Protein AF-A0A941GEG9-F1 (afdb_monomer_lite)

Sequence (63 aa):
MLDSTNKKAKKNMLIQKIICSTGSSYDKLKNLSVSELNKTLKEIQLSSHPHSGCGSLKWKNCR

Structure (mmCIF, N/CA/C/O backbone):
data_AF-A0A941GEG9-F1
#
_entry.id   AF-A0A941GEG9-F1
#
loop_
_atom_site.group_PDB
_atom_site.id
_atom_site.type_symbol
_atom_site.label_atom_id
_atom_site.label_alt_id
_atom_site.label_comp_id
_atom_site.label_asym_id
_atom_site.label_entity_id
_atom_site.label_seq_id
_atom_site.pdbx_PDB_ins_code
_atom_site.Cartn_x
_atom_site.Cartn_y
_atom_site.Cartn_z
_atom_site.occupancy
_atom_site.B_iso_or_equiv
_atom_site.auth_seq_id
_atom_site.auth_comp_id
_atom_site.auth_asym_id
_atom_site.auth_atom_id
_atom_site.pdbx_PDB_model_num
ATOM 1 N N . MET A 1 1 ? -14.571 12.899 19.048 1.00 46.72 1 MET A N 1
ATOM 2 C CA . MET A 1 1 ? -13.749 11.693 19.300 1.00 46.72 1 MET A CA 1
ATOM 3 C C . MET A 1 1 ? -13.951 10.698 18.151 1.00 46.72 1 MET A C 1
ATOM 5 O O . MET A 1 1 ? -14.893 9.926 18.203 1.00 46.72 1 MET A O 1
ATOM 9 N N . LEU A 1 2 ? -13.142 10.754 17.082 1.00 52.19 2 LEU A N 1
ATOM 10 C CA . LEU A 1 2 ? -13.275 9.884 15.885 1.00 52.19 2 LEU A CA 1
ATOM 11 C C . LEU A 1 2 ? -11.916 9.348 15.366 1.00 52.19 2 LEU A C 1
ATOM 13 O O . LEU A 1 2 ? -11.799 8.878 14.232 1.00 52.19 2 LEU A O 1
ATOM 17 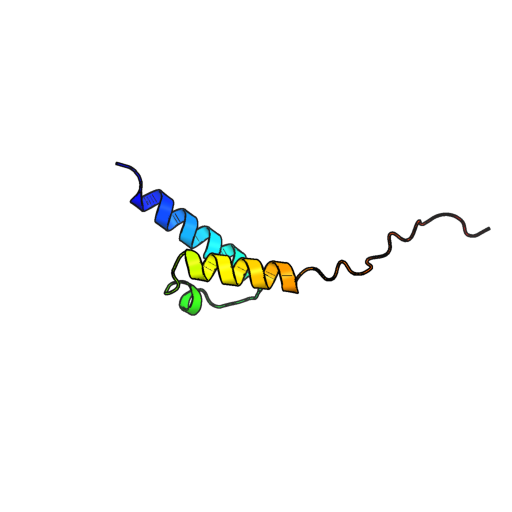N N . ASP A 1 3 ? -10.867 9.408 16.187 1.00 61.03 3 ASP A N 1
ATOM 18 C CA . ASP A 1 3 ? -9.483 9.241 15.720 1.00 61.03 3 ASP A CA 1
ATOM 19 C C . ASP A 1 3 ? -9.041 7.788 15.482 1.00 61.03 3 ASP A C 1
ATOM 21 O O . ASP A 1 3 ? -8.278 7.510 14.553 1.00 61.03 3 ASP A O 1
ATOM 25 N N . SER A 1 4 ? -9.529 6.827 16.271 1.00 61.41 4 SER A N 1
ATOM 26 C CA . SER A 1 4 ? -8.996 5.455 16.230 1.00 61.41 4 SER A CA 1
ATOM 27 C C . SER A 1 4 ? -9.365 4.684 14.956 1.00 61.41 4 SER A C 1
ATOM 29 O O . SER A 1 4 ? -8.529 3.960 14.407 1.00 61.41 4 SER A O 1
ATOM 31 N N . THR A 1 5 ? -10.579 4.865 14.431 1.00 69.44 5 THR A N 1
ATOM 32 C CA . THR A 1 5 ? -11.055 4.163 13.224 1.00 69.44 5 THR A CA 1
ATOM 33 C C . THR A 1 5 ? -10.322 4.647 11.972 1.00 69.44 5 THR A C 1
ATOM 35 O O . THR A 1 5 ? -9.855 3.841 11.164 1.00 69.44 5 THR A O 1
ATOM 38 N N . ASN A 1 6 ? -10.117 5.964 11.865 1.00 74.06 6 ASN A N 1
ATOM 39 C CA . ASN A 1 6 ? -9.359 6.589 10.780 1.00 74.06 6 ASN A CA 1
ATOM 40 C C . ASN A 1 6 ? -7.894 6.138 10.765 1.00 74.06 6 ASN A C 1
ATOM 42 O O . ASN A 1 6 ? -7.326 5.868 9.703 1.00 74.06 6 ASN A O 1
ATOM 46 N N . LYS A 1 7 ? -7.276 6.003 11.943 1.00 77.12 7 LYS A N 1
ATOM 47 C CA . LYS A 1 7 ? -5.883 5.559 12.069 1.00 77.12 7 LYS A CA 1
ATOM 48 C C . LYS A 1 7 ? -5.699 4.103 11.622 1.00 77.12 7 LYS A C 1
ATOM 50 O O . LYS A 1 7 ? -4.731 3.798 10.922 1.00 77.12 7 LYS A O 1
ATOM 55 N N . LYS A 1 8 ? -6.649 3.220 11.956 1.00 83.94 8 LYS A N 1
ATOM 56 C CA . LYS A 1 8 ? -6.646 1.813 11.514 1.00 83.94 8 LYS A CA 1
ATOM 57 C C . LYS A 1 8 ? -6.862 1.688 10.003 1.00 83.94 8 LYS A C 1
ATOM 59 O O . LYS A 1 8 ? -6.131 0.942 9.354 1.00 83.94 8 LYS A O 1
ATOM 64 N N . ALA A 1 9 ? -7.791 2.461 9.437 1.00 87.00 9 ALA A N 1
ATOM 65 C CA . ALA A 1 9 ? -8.039 2.496 7.994 1.00 87.00 9 ALA A CA 1
ATOM 66 C C . ALA A 1 9 ? -6.805 2.972 7.206 1.00 87.00 9 ALA A C 1
ATOM 68 O O . ALA A 1 9 ? -6.391 2.308 6.255 1.00 87.00 9 ALA A O 1
ATOM 69 N N . LYS A 1 10 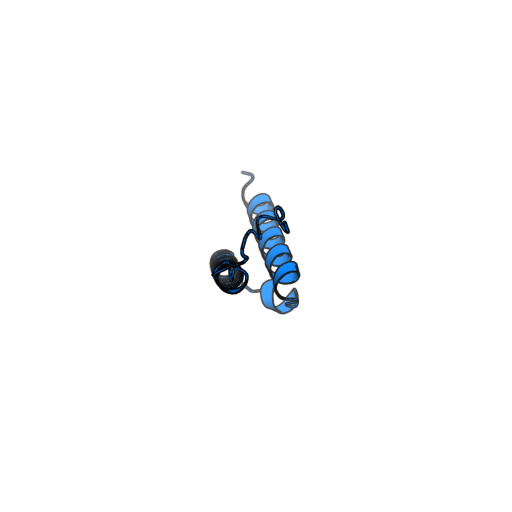? -6.149 4.054 7.655 1.00 86.62 10 LYS A N 1
ATOM 70 C CA . LYS A 1 10 ? -4.896 4.551 7.055 1.00 86.62 10 LYS A CA 1
ATOM 71 C C . LYS A 1 10 ? -3.786 3.502 7.083 1.00 86.62 10 LYS A C 1
ATOM 73 O O . LYS A 1 10 ? -3.127 3.284 6.070 1.00 86.62 10 LYS A O 1
ATOM 78 N N . LYS A 1 11 ? -3.597 2.825 8.221 1.00 89.75 11 LYS A N 1
ATOM 79 C CA . LYS A 1 11 ? -2.612 1.740 8.337 1.00 89.75 11 LYS A CA 1
ATOM 80 C C . LYS A 1 11 ? -2.913 0.610 7.350 1.00 89.75 11 LYS A C 1
ATOM 82 O O . LYS A 1 11 ? -2.010 0.167 6.650 1.00 89.75 11 LYS A O 1
ATOM 87 N N . ASN A 1 12 ? -4.172 0.186 7.251 1.00 91.19 12 ASN A N 1
ATOM 88 C CA . ASN A 1 12 ? -4.558 -0.897 6.350 1.00 91.19 12 ASN A CA 1
ATOM 89 C C . ASN A 1 12 ? -4.353 -0.526 4.871 1.00 91.19 12 ASN A C 1
ATOM 91 O O . ASN A 1 12 ? -3.839 -1.327 4.096 1.00 91.19 12 ASN A O 1
ATOM 95 N N . MET A 1 13 ? -4.673 0.715 4.496 1.00 91.31 13 MET A N 1
ATOM 96 C CA . MET A 1 13 ? -4.433 1.239 3.149 1.00 91.31 13 MET A CA 1
ATOM 97 C C . MET A 1 13 ? -2.938 1.253 2.790 1.00 91.31 13 MET A C 1
ATOM 99 O O . MET A 1 13 ? -2.574 0.890 1.674 1.00 91.31 13 MET A O 1
ATOM 103 N N . LEU A 1 14 ? -2.063 1.639 3.727 1.00 91.75 14 LEU A N 1
ATOM 104 C CA . LEU A 1 14 ? -0.609 1.600 3.522 1.00 91.75 14 LEU A CA 1
ATOM 105 C C . LEU A 1 14 ? -0.098 0.170 3.327 1.00 91.75 14 LEU A C 1
ATOM 107 O O . LEU A 1 14 ? 0.693 -0.072 2.421 1.00 91.75 14 LEU A O 1
ATOM 111 N N . ILE A 1 15 ? -0.584 -0.774 4.138 1.00 93.19 15 ILE A N 1
ATOM 112 C CA . ILE A 1 15 ? -0.230 -2.189 4.004 1.00 93.19 15 ILE A CA 1
ATOM 113 C C . ILE A 1 15 ? -0.624 -2.702 2.615 1.00 93.19 15 ILE A C 1
ATOM 115 O O . ILE A 1 15 ? 0.221 -3.262 1.927 1.00 93.19 15 ILE A O 1
ATOM 119 N N . GLN A 1 16 ? -1.861 -2.457 2.171 1.00 92.12 16 GLN A N 1
ATOM 120 C CA . GLN A 1 16 ? -2.333 -2.884 0.848 1.00 92.12 16 GLN A CA 1
ATOM 121 C C . GLN A 1 16 ? -1.466 -2.331 -0.288 1.00 92.12 16 GLN A C 1
ATOM 123 O O . GLN A 1 16 ? -1.080 -3.084 -1.175 1.00 92.12 16 GLN A O 1
ATOM 128 N N . LYS A 1 17 ? -1.076 -1.049 -0.231 1.00 90.00 17 LYS A N 1
ATOM 129 C CA . LYS A 1 17 ? -0.165 -0.468 -1.230 1.00 90.00 17 LYS A CA 1
ATOM 130 C C . LYS A 1 17 ? 1.167 -1.213 -1.304 1.00 90.00 17 LYS A C 1
ATOM 132 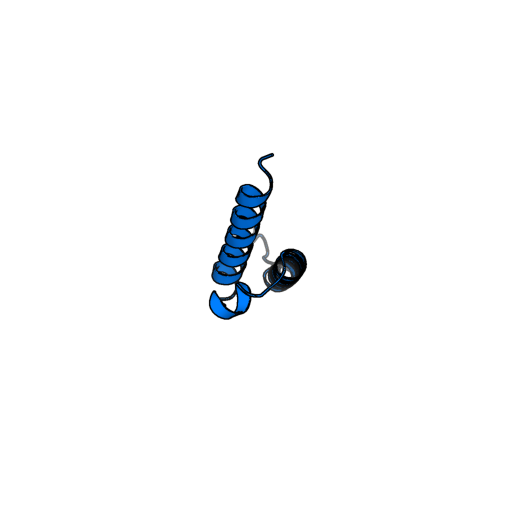O O . LYS A 1 17 ? 1.616 -1.532 -2.396 1.00 90.00 17 LYS A O 1
ATOM 137 N N . ILE A 1 18 ? 1.772 -1.516 -0.156 1.00 89.94 18 ILE A N 1
ATOM 138 C CA . ILE A 1 18 ? 3.045 -2.248 -0.102 1.00 89.94 18 ILE A CA 1
ATOM 139 C C . ILE A 1 18 ? 2.874 -3.666 -0.658 1.00 89.94 18 ILE A C 1
ATOM 141 O O . ILE A 1 18 ? 3.683 -4.090 -1.476 1.00 89.94 18 ILE A O 1
ATOM 145 N N . ILE A 1 19 ? 1.809 -4.378 -0.270 1.00 91.75 19 ILE A N 1
ATOM 146 C CA . ILE A 1 19 ? 1.506 -5.723 -0.789 1.00 91.75 19 ILE A CA 1
ATOM 147 C C . ILE A 1 19 ? 1.385 -5.690 -2.316 1.00 91.75 19 ILE A C 1
ATOM 149 O O . ILE A 1 19 ? 2.013 -6.504 -2.987 1.00 91.75 19 ILE A O 1
ATOM 153 N N . CYS A 1 20 ? 0.635 -4.733 -2.869 1.00 88.06 20 CYS A N 1
ATOM 154 C CA . CYS A 1 20 ? 0.469 -4.599 -4.315 1.00 88.06 20 CYS A CA 1
ATOM 155 C C . CYS A 1 20 ? 1.777 -4.256 -5.040 1.00 88.06 20 CYS A C 1
ATOM 157 O O . CYS A 1 20 ? 1.960 -4.686 -6.173 1.00 88.06 20 CYS A O 1
ATOM 159 N N . SER A 1 21 ? 2.675 -3.487 -4.418 1.00 85.88 21 SER A N 1
ATOM 160 C CA . SER A 1 21 ? 3.927 -3.076 -5.060 1.00 85.88 21 SER A CA 1
ATOM 161 C C . SER A 1 21 ? 5.067 -4.090 -4.930 1.00 85.88 21 SER A C 1
ATOM 163 O O . SER A 1 21 ? 5.934 -4.112 -5.798 1.00 85.88 21 SER A O 1
ATOM 165 N N . THR A 1 22 ? 5.106 -4.913 -3.875 1.00 85.31 22 THR A N 1
ATOM 166 C CA . THR A 1 22 ? 6.241 -5.828 -3.619 1.00 85.31 22 THR A CA 1
ATOM 167 C C . THR A 1 22 ? 5.868 -7.297 -3.471 1.00 85.31 22 THR A C 1
ATOM 169 O O . THR A 1 22 ? 6.762 -8.127 -3.339 1.00 85.31 22 THR A O 1
ATOM 172 N N . GLY A 1 23 ? 4.580 -7.641 -3.406 1.00 84.88 23 GLY A N 1
ATOM 173 C CA . GLY A 1 23 ? 4.137 -9.005 -3.098 1.00 84.88 23 GLY A CA 1
ATOM 174 C C . GLY A 1 23 ? 4.422 -9.445 -1.653 1.00 84.88 23 GLY A C 1
ATOM 175 O O . GLY A 1 23 ? 4.425 -10.637 -1.356 1.00 84.88 23 GLY A O 1
ATOM 176 N N . SER A 1 24 ? 4.685 -8.504 -0.739 1.00 86.38 24 SER A N 1
ATOM 177 C CA . SER A 1 24 ? 4.962 -8.813 0.672 1.00 86.38 24 SER A CA 1
ATOM 178 C C . SER A 1 24 ? 3.749 -9.436 1.371 1.00 86.38 24 SER A C 1
ATOM 180 O O . SER A 1 24 ? 2.609 -9.072 1.103 1.00 86.38 24 SER A O 1
ATOM 182 N N . SER A 1 25 ? 3.969 -10.333 2.337 1.00 89.81 25 SER A N 1
ATOM 183 C CA . SER A 1 25 ? 2.872 -10.877 3.149 1.00 89.81 25 SER A CA 1
ATOM 184 C C . SER A 1 25 ? 2.315 -9.849 4.132 1.00 89.81 25 SER A C 1
ATOM 186 O O . SER A 1 25 ? 3.067 -9.198 4.861 1.00 89.81 25 SER A O 1
ATOM 188 N N . TYR A 1 26 ? 0.985 -9.810 4.253 1.00 89.50 26 TYR A N 1
ATOM 189 C CA . TYR A 1 26 ? 0.275 -9.000 5.249 1.00 89.50 26 TYR A CA 1
ATOM 190 C C . TYR A 1 26 ? 0.795 -9.221 6.680 1.00 89.50 26 TYR A C 1
ATOM 192 O O . TYR A 1 26 ? 0.947 -8.262 7.433 1.00 89.50 26 TYR A O 1
ATOM 200 N N . ASP A 1 27 ? 1.135 -10.461 7.047 1.00 89.88 27 ASP A N 1
ATOM 201 C CA . ASP A 1 27 ? 1.579 -10.804 8.405 1.00 89.88 27 ASP A CA 1
ATOM 202 C C . ASP A 1 27 ? 2.884 -10.107 8.822 1.00 89.88 27 ASP A C 1
ATOM 204 O O . ASP A 1 27 ? 3.048 -9.705 9.973 1.00 89.88 27 ASP A O 1
ATOM 208 N N . LYS A 1 28 ? 3.779 -9.862 7.858 1.00 87.00 28 LYS A N 1
ATOM 209 C CA . LYS A 1 28 ? 5.021 -9.110 8.089 1.00 87.00 28 LYS A CA 1
ATOM 210 C C . LYS A 1 28 ? 4.753 -7.615 8.283 1.00 87.00 28 LYS A C 1
ATOM 212 O O . LYS A 1 28 ? 5.470 -6.949 9.020 1.00 87.00 28 LYS A O 1
ATOM 217 N N . LEU A 1 29 ? 3.702 -7.092 7.651 1.00 90.12 29 LEU A N 1
ATOM 218 C CA . LEU A 1 29 ? 3.379 -5.664 7.618 1.00 90.12 29 LEU A CA 1
ATOM 219 C C . LEU A 1 29 ? 2.406 -5.239 8.730 1.00 90.12 29 LEU A C 1
ATOM 221 O O . LEU A 1 29 ? 2.427 -4.085 9.161 1.00 90.12 29 LEU A O 1
ATOM 225 N N . LYS A 1 30 ? 1.571 -6.155 9.243 1.00 87.94 30 LYS A N 1
ATOM 226 C CA . LYS A 1 30 ? 0.573 -5.851 10.287 1.00 87.94 30 LYS A CA 1
ATOM 227 C C . LYS A 1 30 ? 1.212 -5.368 11.593 1.00 87.94 30 LYS A C 1
ATOM 229 O O . LYS A 1 30 ? 0.625 -4.532 12.283 1.00 87.94 30 LYS A O 1
ATOM 234 N N . ASN A 1 31 ? 2.416 -5.852 11.903 1.00 90.44 31 ASN A N 1
ATOM 235 C CA . ASN A 1 31 ? 3.162 -5.498 13.112 1.00 90.44 31 ASN A CA 1
ATOM 236 C C . ASN A 1 31 ? 3.922 -4.167 12.980 1.00 90.44 31 ASN A C 1
ATOM 238 O O . ASN A 1 31 ? 4.347 -3.607 13.986 1.00 90.44 31 ASN A O 1
ATOM 242 N N . LEU A 1 32 ? 4.042 -3.616 11.768 1.00 89.81 32 LEU A N 1
ATOM 243 C CA . LEU A 1 32 ? 4.759 -2.366 11.539 1.00 89.81 32 LEU A CA 1
ATOM 244 C C . LEU A 1 32 ? 3.953 -1.143 11.988 1.00 89.81 32 LEU A C 1
ATOM 246 O O . LEU A 1 32 ? 2.718 -1.088 11.909 1.00 89.81 32 LEU A O 1
ATOM 250 N N . SER A 1 33 ? 4.674 -0.123 12.442 1.00 91.06 33 SER A N 1
ATOM 251 C CA . SER A 1 33 ? 4.117 1.198 12.719 1.00 91.06 33 SER A CA 1
ATOM 252 C C . SER A 1 33 ? 3.783 1.938 11.421 1.00 91.06 33 SER A C 1
ATOM 254 O O . SER A 1 33 ? 4.343 1.667 10.364 1.00 91.06 33 SER A O 1
ATOM 256 N N . VAL A 1 34 ? 2.894 2.932 11.498 1.00 88.25 34 VAL A N 1
ATOM 257 C CA . VAL A 1 34 ? 2.538 3.776 10.338 1.00 88.25 34 VAL A CA 1
ATOM 258 C C . VAL A 1 34 ? 3.768 4.484 9.751 1.00 88.25 34 VAL A C 1
ATOM 260 O O . VAL A 1 34 ? 3.852 4.644 8.537 1.00 88.25 34 VAL A O 1
ATOM 263 N N . SER A 1 35 ? 4.727 4.880 10.594 1.00 89.62 35 SER A N 1
ATOM 264 C CA . SER A 1 35 ? 5.992 5.483 10.152 1.00 89.62 35 SER A CA 1
ATOM 265 C C . SER A 1 35 ? 6.825 4.513 9.308 1.00 89.62 35 SER A C 1
ATOM 267 O O . SER A 1 35 ? 7.231 4.857 8.202 1.00 89.62 35 SER A O 1
ATOM 269 N N . GLU A 1 36 ? 6.988 3.276 9.784 1.00 91.25 36 GLU A N 1
ATOM 270 C CA . GLU A 1 36 ? 7.726 2.220 9.0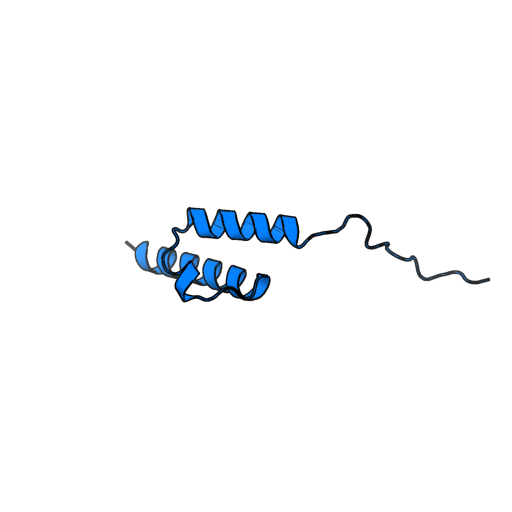81 1.00 91.25 36 GLU A CA 1
ATOM 271 C C . GLU A 1 36 ? 7.080 1.892 7.734 1.00 91.25 36 GLU A C 1
ATOM 273 O O . GLU A 1 36 ? 7.754 1.886 6.710 1.00 91.25 36 GLU A O 1
ATOM 278 N N . LEU A 1 37 ? 5.751 1.735 7.703 1.00 91.19 37 LEU A N 1
ATOM 279 C CA . LEU A 1 37 ? 5.011 1.490 6.461 1.00 91.19 37 LEU A CA 1
ATOM 280 C C . LEU A 1 37 ? 5.202 2.626 5.440 1.00 91.19 37 LEU A C 1
ATOM 282 O O . LEU A 1 37 ? 5.355 2.362 4.250 1.00 91.19 37 LEU A O 1
ATOM 286 N N . ASN A 1 38 ? 5.226 3.889 5.879 1.00 90.31 38 ASN A N 1
ATOM 287 C CA . ASN A 1 38 ? 5.502 5.017 4.982 1.00 90.31 38 ASN A CA 1
ATOM 288 C C . ASN A 1 38 ? 6.942 5.010 4.463 1.00 90.31 38 ASN A C 1
ATOM 290 O O . ASN A 1 38 ? 7.160 5.307 3.288 1.00 90.31 38 ASN A O 1
ATOM 294 N N . LYS A 1 39 ? 7.916 4.666 5.313 1.00 90.75 39 LYS A N 1
ATOM 295 C CA . LYS A 1 39 ? 9.319 4.548 4.908 1.00 90.75 39 LYS A CA 1
ATOM 296 C C . LYS A 1 39 ? 9.480 3.468 3.838 1.00 90.75 39 LYS A C 1
ATOM 298 O O . LYS A 1 39 ? 9.988 3.772 2.763 1.00 90.75 39 LYS A O 1
ATOM 303 N N . THR A 1 40 ? 8.934 2.275 4.078 1.00 88.31 40 THR A N 1
ATOM 304 C CA . THR A 1 40 ? 8.946 1.172 3.110 1.00 88.31 40 THR A CA 1
ATOM 305 C C . THR A 1 40 ? 8.272 1.572 1.799 1.00 88.31 40 THR A C 1
ATOM 307 O O . THR A 1 40 ? 8.832 1.352 0.732 1.00 88.31 40 THR A O 1
ATOM 310 N N . LEU A 1 41 ? 7.101 2.219 1.853 1.00 87.88 41 LEU A N 1
ATOM 311 C CA . LEU A 1 41 ? 6.413 2.693 0.650 1.00 87.88 41 LEU A CA 1
ATOM 312 C C . LEU A 1 41 ? 7.273 3.685 -0.151 1.00 87.88 41 LEU A C 1
ATOM 314 O O . LEU A 1 41 ? 7.327 3.592 -1.375 1.00 87.88 41 LEU A O 1
ATOM 318 N N . LYS A 1 42 ? 7.959 4.612 0.526 1.00 86.88 42 LYS A N 1
ATOM 319 C CA . LYS A 1 42 ? 8.849 5.587 -0.115 1.00 86.88 42 LYS A CA 1
ATOM 320 C C . LYS A 1 42 ? 10.052 4.906 -0.770 1.00 86.88 42 LYS A C 1
ATOM 322 O O . LYS A 1 42 ? 10.396 5.252 -1.894 1.00 86.88 42 LYS A O 1
ATOM 327 N N . GLU A 1 43 ? 10.658 3.926 -0.104 1.00 86.88 43 GLU A N 1
ATOM 328 C CA . GLU A 1 43 ? 11.759 3.132 -0.668 1.00 86.88 43 GLU A CA 1
ATOM 329 C C . GLU A 1 43 ? 11.315 2.350 -1.906 1.00 86.88 43 GLU A C 1
ATOM 331 O O . GLU A 1 43 ? 1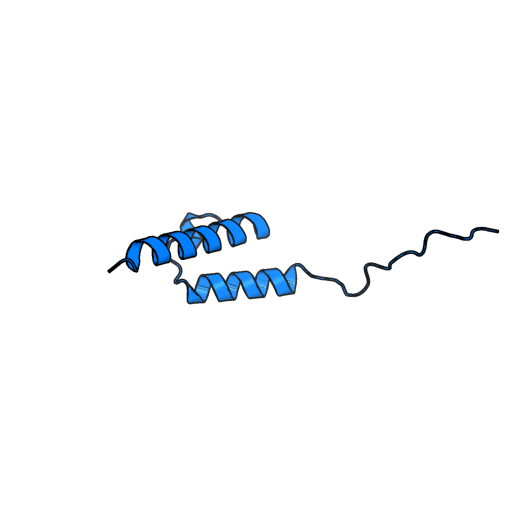1.999 2.372 -2.928 1.00 86.88 43 GLU A O 1
ATOM 336 N N . ILE A 1 44 ? 10.127 1.743 -1.861 1.00 84.88 44 ILE A N 1
ATOM 337 C CA . ILE A 1 44 ? 9.540 1.058 -3.015 1.00 84.88 44 ILE A CA 1
ATOM 338 C C . ILE A 1 44 ? 9.307 2.039 -4.163 1.00 84.88 44 ILE A C 1
ATOM 340 O O . ILE A 1 44 ? 9.681 1.741 -5.288 1.00 84.88 44 ILE A O 1
ATOM 344 N N . GLN A 1 45 ? 8.730 3.216 -3.907 1.00 80.69 45 GLN A N 1
ATOM 345 C CA . GLN A 1 45 ? 8.494 4.225 -4.948 1.00 80.69 45 GLN A CA 1
ATOM 346 C C . GLN A 1 45 ? 9.789 4.715 -5.602 1.00 80.69 45 GLN A C 1
ATOM 348 O O . GLN A 1 45 ? 9.821 4.901 -6.817 1.00 80.69 45 GLN A O 1
ATOM 353 N N . LEU A 1 46 ? 10.853 4.886 -4.817 1.00 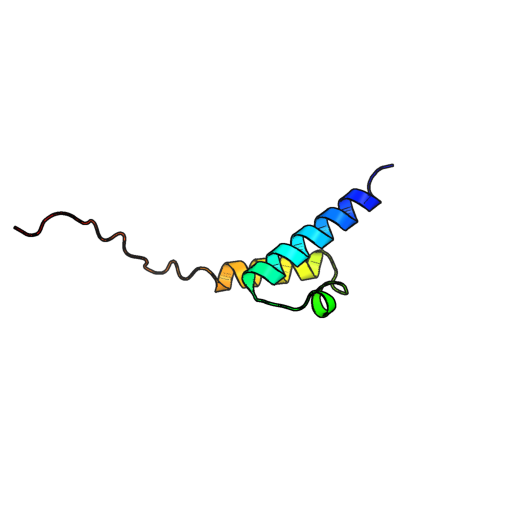75.50 46 LEU A N 1
ATOM 354 C CA . LEU A 1 46 ? 12.177 5.239 -5.332 1.00 75.50 46 LEU A CA 1
ATOM 355 C C . LEU A 1 46 ? 12.776 4.099 -6.166 1.00 75.50 46 LEU A C 1
ATOM 357 O O . LEU A 1 46 ? 13.364 4.351 -7.212 1.00 75.50 46 LEU A O 1
ATOM 361 N N . SER A 1 47 ? 12.584 2.850 -5.737 1.00 69.50 47 SER A N 1
ATOM 362 C CA . SER A 1 47 ? 13.066 1.664 -6.452 1.00 69.50 47 SER A CA 1
ATOM 363 C C . SER A 1 47 ? 12.241 1.316 -7.697 1.00 69.50 47 SER A C 1
ATOM 365 O O . SER A 1 47 ? 12.762 0.682 -8.611 1.00 69.50 47 SER A O 1
ATOM 367 N N . SER A 1 48 ? 10.958 1.678 -7.732 1.00 63.91 48 SER A N 1
ATOM 368 C CA . SER A 1 48 ? 10.012 1.305 -8.794 1.00 63.91 48 SER A CA 1
ATOM 369 C C . SER A 1 48 ? 9.994 2.314 -9.952 1.00 63.91 48 SER A C 1
ATOM 371 O O . SER A 1 48 ? 9.355 2.071 -10.971 1.00 63.91 48 SER A O 1
ATOM 373 N N . HIS A 1 49 ? 10.746 3.417 -9.843 1.00 58.94 49 HIS A N 1
ATOM 374 C CA . HIS A 1 49 ? 10.916 4.401 -10.911 1.00 58.94 49 HIS A CA 1
ATOM 375 C C . HIS A 1 49 ? 12.351 4.436 -11.467 1.00 58.94 49 HIS A C 1
ATOM 377 O O . HIS A 1 49 ? 13.116 5.354 -11.167 1.00 58.94 49 HIS A O 1
ATOM 383 N N . PRO A 1 50 ? 12.713 3.559 -12.416 1.00 56.12 50 PRO A N 1
ATOM 384 C CA . PRO A 1 50 ? 13.665 3.936 -13.440 1.00 56.12 50 PRO A CA 1
ATOM 385 C C . PRO A 1 50 ? 12.905 4.737 -14.508 1.00 56.12 50 PRO A C 1
ATOM 387 O O . PRO A 1 50 ? 12.563 4.226 -15.566 1.00 56.12 50 PRO A O 1
ATOM 390 N N . HIS A 1 51 ? 12.637 6.020 -14.258 1.00 57.09 51 HIS A N 1
ATOM 391 C CA . HIS A 1 51 ? 12.465 6.972 -15.367 1.00 57.09 51 HIS A CA 1
ATOM 392 C C . HIS A 1 51 ? 13.788 7.700 -15.630 1.00 57.09 51 HIS A C 1
ATOM 394 O O . HIS A 1 51 ? 13.818 8.880 -15.953 1.00 57.09 51 HIS A O 1
ATOM 400 N N . SER A 1 52 ? 14.902 6.971 -15.537 1.00 52.31 52 SER A N 1
ATOM 401 C CA . SER A 1 52 ? 16.067 7.279 -16.363 1.00 52.31 52 SER A CA 1
ATOM 402 C C . SER A 1 52 ? 15.823 6.657 -17.737 1.00 52.31 52 SER A C 1
ATOM 404 O O . SER A 1 52 ? 16.245 5.541 -18.005 1.00 52.31 52 SER A O 1
ATOM 406 N N . GLY A 1 53 ? 15.070 7.357 -18.589 1.00 54.81 53 GLY A N 1
ATOM 407 C CA . GLY A 1 53 ? 15.062 7.068 -20.024 1.00 54.81 53 GLY A CA 1
ATOM 408 C C . GLY A 1 53 ? 14.013 6.086 -20.552 1.00 54.81 53 GLY A C 1
ATOM 409 O O . GLY A 1 53 ? 14.324 5.323 -21.461 1.00 54.81 53 GLY A O 1
ATOM 410 N N . CYS A 1 54 ? 12.748 6.148 -20.114 1.00 52.31 54 CYS A N 1
ATOM 411 C CA . CYS A 1 54 ? 11.679 5.701 -21.015 1.00 52.31 54 CYS A CA 1
ATOM 412 C C . CYS A 1 54 ? 11.532 6.774 -22.098 1.00 52.31 54 CYS A C 1
ATOM 414 O O . CYS A 1 54 ? 10.801 7.754 -21.945 1.00 52.31 54 CYS A O 1
ATOM 416 N N . GLY A 1 55 ? 12.363 6.642 -23.135 1.00 55.84 55 GLY A N 1
ATOM 417 C CA . GLY A 1 55 ? 12.347 7.498 -24.301 1.00 55.84 55 GLY A CA 1
ATOM 418 C C . GLY A 1 55 ? 10.924 7.592 -24.822 1.00 55.84 55 GLY A C 1
ATOM 419 O O . GLY A 1 55 ? 10.351 6.602 -25.275 1.00 55.84 55 GLY A O 1
ATOM 420 N N . SER A 1 56 ? 10.371 8.803 -24.786 1.00 56.31 56 SER A N 1
ATOM 421 C CA . SER A 1 56 ? 9.323 9.179 -25.720 1.00 56.31 56 SER A CA 1
ATOM 422 C C . SER A 1 56 ? 9.947 9.063 -27.108 1.00 56.31 56 SER A C 1
ATOM 424 O O . SER A 1 56 ? 10.541 10.007 -27.631 1.00 56.31 56 SER A O 1
ATOM 426 N N . LEU A 1 57 ? 9.905 7.853 -27.671 1.00 57.75 57 LEU A N 1
ATOM 427 C CA . LEU A 1 57 ? 10.028 7.641 -29.097 1.00 57.75 57 LEU A CA 1
ATOM 428 C C . LEU A 1 57 ? 8.919 8.502 -29.684 1.00 57.75 57 LEU A C 1
ATOM 430 O O . LEU A 1 57 ? 7.744 8.142 -29.658 1.00 57.75 57 LEU A O 1
ATOM 434 N N . LYS A 1 58 ? 9.293 9.686 -30.166 1.00 58.25 58 LYS A N 1
ATOM 435 C CA . LYS A 1 58 ? 8.515 10.401 -31.162 1.00 58.25 58 LYS A CA 1
ATOM 436 C C . LYS A 1 58 ? 8.387 9.452 -32.352 1.00 58.25 58 LYS A C 1
ATOM 438 O O . LYS A 1 58 ? 9.226 9.436 -33.245 1.00 58.25 58 LYS A O 1
ATOM 443 N N . TRP A 1 59 ? 7.351 8.622 -32.346 1.00 55.56 59 TRP A N 1
ATOM 444 C CA . TRP A 1 59 ? 6.874 7.945 -33.538 1.00 55.56 59 TRP A CA 1
ATOM 445 C C . TRP A 1 59 ? 6.414 9.046 -34.491 1.00 55.56 59 TRP A C 1
ATOM 447 O O . TRP A 1 59 ? 5.331 9.590 -34.287 1.00 55.56 59 TRP A O 1
ATOM 457 N N . LYS A 1 60 ? 7.272 9.437 -35.445 1.00 51.97 60 LYS A N 1
ATOM 458 C CA . LYS A 1 60 ? 6.952 9.932 -36.802 1.00 51.97 60 LYS A CA 1
ATOM 459 C C . LYS A 1 60 ? 8.164 10.641 -37.415 1.00 51.97 60 LYS A C 1
ATOM 461 O O . LYS A 1 60 ? 8.412 11.811 -37.147 1.00 51.97 60 LYS A O 1
ATOM 466 N N . ASN A 1 61 ? 8.927 9.896 -38.214 1.00 52.72 61 ASN A N 1
ATOM 467 C CA . ASN A 1 61 ? 9.113 10.155 -39.648 1.00 52.72 61 ASN A CA 1
ATOM 468 C C . ASN A 1 61 ? 10.185 9.197 -40.194 1.00 52.72 61 ASN A C 1
ATOM 470 O O . ASN A 1 61 ? 11.360 9.544 -40.275 1.00 52.72 61 ASN A O 1
ATOM 474 N N . CYS A 1 62 ? 9.769 7.992 -40.586 1.00 50.09 62 CYS A N 1
ATOM 475 C CA . CYS A 1 62 ? 10.501 7.245 -41.606 1.00 50.09 62 CYS A CA 1
ATOM 476 C C . CYS A 1 62 ? 10.129 7.888 -42.949 1.00 50.09 62 CYS A C 1
ATOM 478 O O . CYS A 1 62 ? 8.952 7.873 -43.314 1.00 50.09 62 CYS A O 1
ATOM 480 N N . ARG A 1 63 ? 11.097 8.535 -43.602 1.00 50.66 63 ARG A N 1
ATOM 481 C CA . ARG A 1 63 ? 10.992 9.029 -44.978 1.00 50.66 63 ARG A CA 1
ATOM 482 C C . ARG A 1 63 ? 11.675 8.041 -45.909 1.00 50.66 63 ARG A C 1
ATOM 484 O O . ARG A 1 63 ? 12.690 7.465 -45.461 1.00 50.66 63 ARG A O 1
#

Radius of gyration: 18.26 Å; chains: 1; bounding box: 30×23×64 Å

pLDDT: mean 76.88, std 15.62, range [46.72, 93.19]

Secondary structure (DSSP, 8-state):
--HHHHHHHHHHHHHHHHHHHH---HHHHHTS-HHHHHHHHHHHHHHH---S-----------

Organism: Niallia circulans (NCBI:txid1397)

Foldseek 3Di:
DPPPVVLVVLLVVLLVLLCVQPVDDSVVSVPDDSVVSVVSNVVSVVVVDPPVDPDPPPPDDDD